Protein AF-A0A6N7SPI9-F1 (afdb_monomer_lite)

Radius of gyration: 12.36 Å; chains: 1; bounding box: 37×19×32 Å

Structure (mmCIF, N/CA/C/O backbone):
data_AF-A0A6N7SPI9-F1
#
_entry.id   AF-A0A6N7SPI9-F1
#
loop_
_atom_site.group_PDB
_atom_site.id
_atom_site.type_symbol
_atom_site.label_atom_id
_atom_site.label_alt_id
_atom_site.label_comp_id
_atom_site.label_asym_id
_atom_site.label_entity_id
_atom_site.label_seq_id
_atom_site.pdbx_PDB_ins_code
_atom_site.Cartn_x
_atom_site.Cartn_y
_atom_site.Cartn_z
_atom_site.occupancy
_atom_site.B_iso_or_equiv
_atom_site.auth_seq_id
_atom_site.auth_comp_id
_atom_site.auth_asym_id
_atom_site.auth_atom_id
_atom_site.pdbx_PDB_model_num
ATOM 1 N N . MET A 1 1 ? 11.453 2.964 -16.554 1.00 42.34 1 MET A N 1
ATOM 2 C CA . MET A 1 1 ? 10.644 1.785 -16.168 1.00 42.34 1 MET A CA 1
ATOM 3 C C . MET A 1 1 ? 9.170 2.089 -16.404 1.00 42.34 1 MET A C 1
ATOM 5 O O . MET A 1 1 ? 8.613 2.935 -15.724 1.00 42.34 1 MET A O 1
ATOM 9 N N . THR A 1 2 ? 8.542 1.445 -17.386 1.00 43.22 2 THR A N 1
ATOM 10 C CA . THR A 1 2 ? 7.137 1.652 -17.799 1.00 43.22 2 THR A CA 1
ATOM 11 C C . THR A 1 2 ? 6.154 0.782 -16.999 1.00 43.22 2 THR A C 1
ATOM 13 O O . THR A 1 2 ? 5.285 0.114 -17.554 1.00 43.22 2 THR A O 1
ATOM 16 N N . GLY A 1 3 ? 6.288 0.759 -15.671 1.00 49.34 3 GLY A N 1
ATOM 17 C CA . GLY A 1 3 ? 5.335 0.090 -14.782 1.00 49.34 3 GLY A CA 1
ATOM 18 C C . GLY A 1 3 ? 4.352 1.103 -14.212 1.00 49.34 3 GLY A C 1
ATOM 19 O O . GLY A 1 3 ? 4.702 1.830 -13.290 1.00 49.34 3 GLY A O 1
ATOM 20 N N . ARG A 1 4 ? 3.126 1.184 -14.743 1.00 53.88 4 ARG A N 1
ATOM 21 C CA . ARG A 1 4 ? 2.046 1.904 -14.046 1.00 53.88 4 ARG A CA 1
ATOM 22 C C . ARG A 1 4 ? 1.779 1.179 -12.722 1.00 53.88 4 ARG A C 1
ATOM 24 O O . ARG A 1 4 ? 1.315 0.039 -12.745 1.00 53.88 4 ARG A O 1
ATOM 31 N N . ASN A 1 5 ? 2.078 1.831 -11.600 1.00 58.62 5 ASN A N 1
ATOM 32 C CA . ASN A 1 5 ? 1.685 1.378 -10.268 1.00 58.62 5 ASN A CA 1
ATOM 33 C C . ASN A 1 5 ? 0.169 1.535 -10.128 1.00 58.62 5 ASN A C 1
ATOM 35 O O . ASN A 1 5 ? -0.378 2.607 -10.390 1.00 58.62 5 ASN A O 1
ATOM 39 N N . ILE A 1 6 ? -0.517 0.453 -9.760 1.00 66.31 6 ILE A N 1
ATOM 40 C CA . ILE A 1 6 ? -1.973 0.447 -9.611 1.00 66.31 6 ILE A CA 1
ATOM 41 C C . ILE A 1 6 ? -2.285 -0.060 -8.211 1.00 66.31 6 ILE A C 1
ATOM 43 O O . ILE A 1 6 ? -2.121 -1.246 -7.930 1.00 66.31 6 ILE A O 1
ATOM 47 N N . ALA A 1 7 ? -2.754 0.834 -7.346 1.00 71.31 7 ALA A N 1
ATOM 48 C CA . ALA A 1 7 ? -3.168 0.498 -5.992 1.00 71.31 7 ALA A CA 1
ATOM 49 C C . ALA A 1 7 ? -4.693 0.376 -5.903 1.00 71.31 7 ALA A C 1
ATOM 51 O O . ALA A 1 7 ? -5.433 1.126 -6.540 1.00 71.31 7 ALA A O 1
ATOM 52 N N . ARG A 1 8 ? -5.160 -0.579 -5.099 1.00 71.56 8 ARG A N 1
ATOM 53 C CA . ARG A 1 8 ? -6.563 -0.746 -4.712 1.00 71.56 8 ARG A CA 1
ATOM 54 C C . ARG A 1 8 ? -6.618 -0.823 -3.192 1.00 71.56 8 ARG A C 1
ATOM 56 O O . ARG A 1 8 ? -5.759 -1.446 -2.574 1.00 71.56 8 ARG A O 1
ATOM 63 N N . TYR A 1 9 ? -7.624 -0.216 -2.581 1.00 71.06 9 TYR A N 1
ATOM 64 C CA . TYR A 1 9 ? -7.879 -0.388 -1.155 1.00 71.06 9 TYR A CA 1
ATOM 65 C C . TYR A 1 9 ? -9.305 -0.884 -0.943 1.00 71.06 9 TYR A C 1
ATOM 67 O O . TYR A 1 9 ? -10.192 -0.594 -1.744 1.00 71.06 9 TYR A O 1
ATOM 75 N N . ILE A 1 10 ? -9.496 -1.639 0.133 1.00 74.06 10 ILE A N 1
ATOM 76 C CA . ILE A 1 10 ? -10.809 -2.017 0.650 1.00 74.06 10 ILE A CA 1
ATOM 77 C C . ILE A 1 10 ? -10.904 -1.395 2.041 1.00 74.06 10 ILE A C 1
ATOM 79 O O . ILE A 1 10 ? -9.987 -1.560 2.852 1.00 74.06 10 ILE A O 1
ATOM 83 N N . HIS A 1 11 ? -11.962 -0.624 2.279 1.00 73.94 11 HIS A N 1
ATOM 84 C CA . HIS A 1 11 ? -12.274 -0.054 3.583 1.00 73.94 11 HIS A CA 1
ATOM 85 C C . HIS A 1 11 ? -13.519 -0.745 4.120 1.00 73.94 11 HIS A C 1
ATOM 87 O O . HIS A 1 11 ? -14.548 -0.743 3.448 1.00 73.94 11 HIS A O 1
ATOM 93 N N . ASP A 1 12 ? -13.393 -1.326 5.305 1.00 72.44 12 ASP A N 1
ATOM 94 C CA . ASP A 1 12 ? -14.529 -1.821 6.065 1.00 72.44 12 ASP A CA 1
ATOM 95 C C . ASP A 1 12 ? -14.962 -0.713 7.043 1.00 72.44 12 ASP A C 1
ATOM 97 O O . ASP A 1 12 ? -14.161 -0.335 7.905 1.00 72.44 12 ASP A O 1
ATOM 101 N N . PRO A 1 13 ? -16.164 -0.130 6.884 1.00 67.75 13 PRO A N 1
ATOM 102 C CA . PRO A 1 13 ? -16.649 0.923 7.770 1.00 67.75 13 PRO A CA 1
ATOM 103 C C . PRO A 1 13 ? -17.012 0.409 9.172 1.00 67.75 13 PRO A C 1
ATOM 105 O O . PRO A 1 13 ? -17.086 1.213 10.100 1.00 67.75 13 PRO A O 1
ATOM 108 N N . GLU A 1 14 ? -17.218 -0.900 9.344 1.00 74.62 14 GLU A N 1
ATOM 109 C CA . GLU A 1 14 ? -17.579 -1.524 10.622 1.00 74.62 14 GLU A CA 1
ATOM 110 C C . GLU A 1 14 ? -16.339 -1.845 11.473 1.00 74.62 14 GLU A C 1
ATOM 112 O O . GLU A 1 14 ? -16.410 -1.908 12.703 1.00 74.62 14 GLU A O 1
ATOM 117 N N . ILE A 1 15 ? -15.168 -1.973 10.841 1.00 69.75 15 ILE A N 1
ATOM 118 C CA . ILE A 1 15 ? -13.888 -2.188 11.523 1.00 69.75 15 ILE A CA 1
ATOM 119 C C . ILE A 1 15 ? -13.194 -0.844 11.753 1.00 69.75 15 ILE A C 1
ATOM 121 O O . ILE A 1 15 ? -12.730 -0.180 10.827 1.00 69.75 15 ILE A O 1
ATOM 125 N N . SER A 1 16 ? -13.036 -0.460 13.021 1.00 67.44 16 SER A N 1
ATOM 126 C CA . SER A 1 16 ? -12.248 0.714 13.411 1.00 67.44 16 SER A CA 1
ATOM 127 C C . SER A 1 16 ? -10.808 0.340 13.797 1.00 67.44 16 SER A C 1
ATOM 129 O O . SER A 1 16 ? -10.506 -0.781 14.202 1.00 67.44 16 SER A O 1
ATOM 131 N N . GLY A 1 17 ? -9.869 1.285 13.688 1.00 69.75 17 GLY A N 1
ATOM 132 C CA . GLY A 1 17 ? -8.489 1.069 14.143 1.00 69.75 17 GLY A CA 1
ATOM 133 C C . GLY A 1 17 ? -7.561 0.468 13.081 1.00 69.75 17 GLY A C 1
ATOM 134 O O . GLY A 1 17 ? -7.731 0.732 11.902 1.00 69.75 17 GLY A O 1
ATOM 135 N N . LYS A 1 18 ? -6.492 -0.241 13.485 1.00 65.00 18 LYS A N 1
ATOM 136 C CA . LYS A 1 18 ? -5.328 -0.602 12.626 1.00 65.00 18 LYS A CA 1
ATOM 137 C C . LYS A 1 18 ? -5.641 -1.471 11.404 1.00 65.00 18 LYS A C 1
ATOM 139 O O . LYS A 1 18 ? -4.824 -1.475 10.481 1.00 65.00 18 LYS A O 1
ATOM 144 N N . ASP A 1 19 ? -6.803 -2.108 11.374 1.00 70.19 19 ASP A N 1
ATOM 145 C CA . ASP A 1 19 ? -7.222 -3.038 10.327 1.00 70.19 19 ASP A CA 1
ATOM 146 C C . ASP A 1 19 ? -8.379 -2.512 9.460 1.00 70.19 19 ASP A C 1
ATOM 148 O O . ASP A 1 19 ? -8.818 -3.213 8.555 1.00 70.19 19 ASP A O 1
ATOM 152 N N . ALA A 1 20 ? -8.820 -1.265 9.676 1.00 81.12 20 ALA A N 1
ATOM 153 C CA . ALA A 1 20 ? -9.944 -0.646 8.963 1.00 81.12 20 ALA A CA 1
ATOM 154 C C . ALA A 1 20 ? -9.749 -0.549 7.438 1.00 81.12 20 ALA A C 1
ATOM 156 O O . ALA A 1 20 ? -10.708 -0.407 6.675 1.00 81.12 20 ALA A O 1
ATOM 157 N N . CYS A 1 21 ? -8.499 -0.552 6.969 1.00 82.81 21 CYS A N 1
ATOM 158 C CA . CYS A 1 21 ? -8.168 -0.517 5.550 1.00 82.81 21 CYS A CA 1
ATOM 159 C C . CYS A 1 21 ? -7.131 -1.586 5.206 1.00 82.81 21 CYS A C 1
ATOM 161 O O . CYS A 1 21 ? -6.019 -1.568 5.743 1.00 82.81 21 CYS A O 1
ATOM 163 N N . VAL A 1 22 ? -7.445 -2.442 4.234 1.00 86.06 22 VAL A N 1
ATOM 164 C CA . VAL A 1 22 ? -6.485 -3.372 3.625 1.00 86.06 22 VAL A CA 1
ATOM 165 C C . VAL A 1 22 ? -6.027 -2.805 2.283 1.00 86.06 22 VAL A C 1
ATOM 167 O O . VAL A 1 22 ? -6.833 -2.385 1.450 1.00 86.06 22 VAL A O 1
ATOM 170 N N . ILE A 1 23 ? -4.712 -2.760 2.088 1.00 87.81 23 ILE A N 1
ATOM 171 C CA . ILE A 1 23 ? -4.054 -2.187 0.915 1.00 87.81 23 ILE A CA 1
ATOM 172 C C . ILE A 1 23 ? -3.596 -3.323 0.013 1.00 87.81 23 ILE A C 1
ATOM 174 O O . ILE A 1 23 ? -2.781 -4.151 0.422 1.00 87.81 23 ILE A O 1
ATOM 178 N N . PHE A 1 24 ? -4.058 -3.308 -1.232 1.00 86.62 24 PHE A N 1
ATOM 179 C CA . PHE A 1 24 ? -3.610 -4.203 -2.286 1.00 86.62 24 PHE A CA 1
ATOM 180 C C . PHE A 1 24 ? -2.812 -3.420 -3.328 1.00 86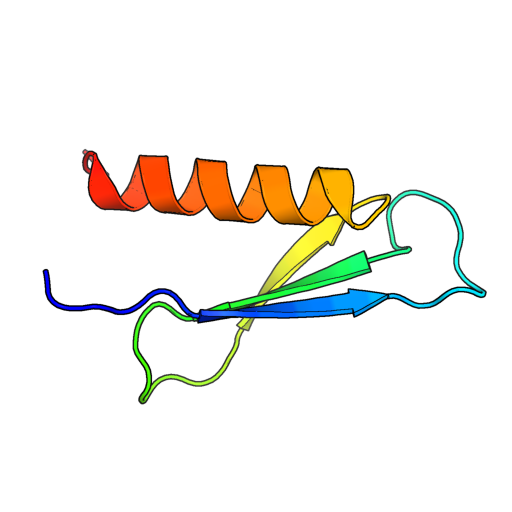.62 24 PHE A C 1
ATOM 182 O O . PHE A 1 24 ? -3.240 -2.359 -3.789 1.00 86.62 24 PHE A O 1
ATOM 189 N N . HIS A 1 25 ? -1.659 -3.949 -3.732 1.00 84.75 25 HIS A N 1
ATOM 190 C CA . HIS A 1 25 ? -0.761 -3.283 -4.676 1.00 84.75 25 HIS A CA 1
ATOM 191 C C . HIS A 1 25 ? -0.290 -4.219 -5.783 1.00 84.75 25 HIS A C 1
ATOM 193 O O . HIS A 1 25 ? -0.254 -5.437 -5.609 1.00 84.75 25 HIS A O 1
ATOM 199 N N . LYS A 1 26 ? 0.084 -3.647 -6.929 1.00 84.25 26 LYS A N 1
ATOM 200 C CA . LYS A 1 26 ? 0.834 -4.336 -7.983 1.00 84.25 26 LYS 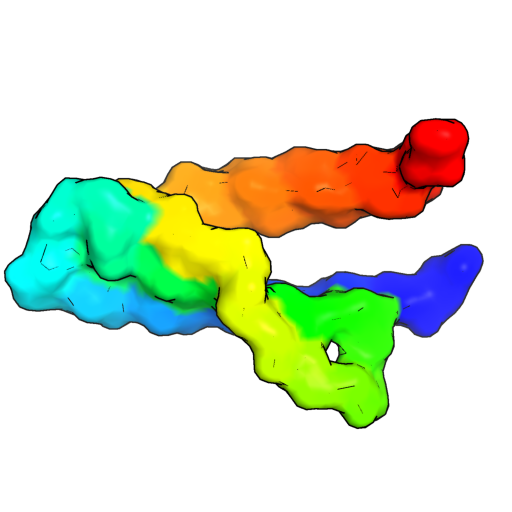A CA 1
ATOM 201 C C . LYS A 1 26 ? 1.688 -3.358 -8.784 1.00 84.25 26 LYS A C 1
ATOM 203 O O . LYS A 1 26 ? 1.315 -2.206 -8.993 1.00 84.25 26 LYS A O 1
ATOM 208 N N . HIS A 1 27 ? 2.803 -3.868 -9.297 1.00 77.31 27 HIS A N 1
ATOM 209 C CA . HIS A 1 27 ? 3.812 -3.078 -10.013 1.00 77.31 27 HIS A CA 1
ATOM 210 C C . HIS A 1 27 ? 3.682 -3.110 -11.534 1.00 77.31 27 HIS A C 1
ATOM 212 O O . HIS A 1 27 ? 4.334 -2.346 -12.243 1.00 77.31 27 HIS A O 1
ATOM 218 N N . ARG A 1 28 ? 2.863 -4.023 -12.059 1.00 77.81 28 ARG A N 1
ATOM 219 C CA . ARG A 1 28 ? 2.602 -4.153 -13.493 1.00 77.81 28 ARG A CA 1
ATOM 220 C C . ARG A 1 28 ? 1.138 -4.493 -13.695 1.00 77.81 28 ARG A C 1
ATOM 222 O O . ARG A 1 28 ? 0.566 -5.248 -12.913 1.00 77.81 28 ARG A O 1
ATOM 229 N N . ALA A 1 29 ? 0.546 -3.986 -14.770 1.00 77.25 29 ALA A N 1
ATOM 230 C CA . ALA A 1 29 ? -0.861 -4.232 -15.077 1.00 77.25 29 ALA A CA 1
ATOM 231 C C . ALA A 1 29 ? -1.189 -5.734 -15.192 1.00 77.25 29 ALA A C 1
ATOM 233 O O . ALA A 1 29 ? -2.246 -6.148 -14.724 1.00 77.25 29 ALA A O 1
ATOM 234 N N . SER A 1 30 ? -0.264 -6.540 -15.722 1.00 82.94 30 SER A N 1
ATOM 235 C CA . SER A 1 30 ? -0.419 -7.991 -15.891 1.00 82.94 30 SER A CA 1
ATOM 236 C C . SER A 1 30 ? -0.294 -8.810 -14.604 1.00 82.94 30 SER A C 1
ATOM 238 O O . SER A 1 30 ? -0.646 -9.982 -14.604 1.00 82.94 30 SER A O 1
ATOM 240 N N . HIS A 1 31 ? 0.231 -8.236 -13.519 1.00 82.38 31 HIS A N 1
ATOM 241 C CA . HIS A 1 31 ? 0.432 -8.984 -12.278 1.00 82.38 31 HIS A CA 1
ATOM 242 C C . HIS A 1 31 ? -0.860 -9.022 -11.448 1.00 82.38 31 HIS A C 1
ATOM 244 O O . HIS A 1 31 ? -1.661 -8.077 -11.511 1.00 82.38 31 HIS A O 1
ATOM 250 N N . PRO A 1 32 ? -1.080 -10.080 -10.650 1.00 85.44 32 PRO A N 1
ATOM 251 C CA . PRO A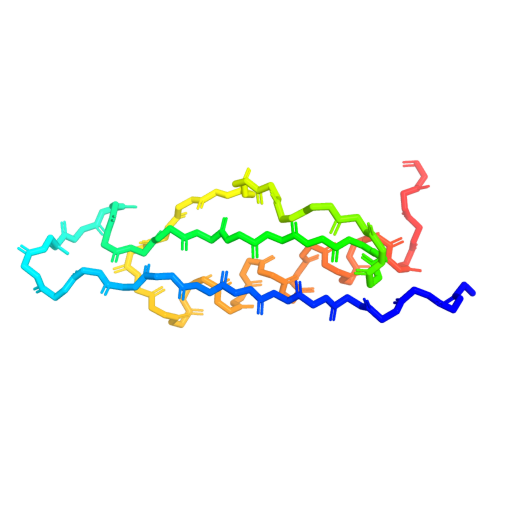 1 32 ? -2.144 -10.073 -9.662 1.00 85.44 32 PRO A CA 1
ATOM 252 C C . PRO A 1 32 ? -1.863 -9.005 -8.597 1.00 85.44 32 PRO A C 1
ATOM 254 O O . PRO A 1 32 ? -0.715 -8.642 -8.325 1.00 85.44 32 PRO A O 1
ATOM 257 N N . TYR A 1 33 ? -2.931 -8.494 -7.991 1.00 84.81 33 TYR A N 1
ATOM 258 C CA . TYR A 1 33 ? -2.803 -7.708 -6.771 1.00 84.81 33 TYR A CA 1
ATOM 259 C C . TYR A 1 33 ? -2.289 -8.600 -5.641 1.00 84.81 33 TYR A C 1
ATOM 261 O O . TYR A 1 33 ? -2.758 -9.724 -5.485 1.00 84.81 33 TYR A O 1
ATOM 269 N N . HIS A 1 34 ? -1.373 -8.083 -4.828 1.00 84.94 34 HIS A N 1
ATOM 270 C CA . HIS A 1 34 ? -0.974 -8.713 -3.572 1.00 84.94 34 HIS A CA 1
ATOM 271 C C . HIS A 1 34 ? -1.308 -7.788 -2.403 1.00 84.94 34 HIS A C 1
ATOM 273 O O . HIS A 1 34 ? -1.306 -6.562 -2.551 1.00 84.94 34 HIS A O 1
ATOM 279 N N . GLN A 1 35 ? -1.611 -8.366 -1.239 1.00 88.19 35 GLN A N 1
ATOM 280 C CA . GLN A 1 35 ? -1.796 -7.582 -0.024 1.00 88.19 35 GLN A CA 1
ATOM 281 C C . GLN A 1 35 ? -0.458 -6.943 0.347 1.00 88.19 35 GLN A C 1
ATOM 283 O O . GLN A 1 35 ? 0.507 -7.629 0.670 1.00 88.19 35 GLN A O 1
ATOM 288 N N . HIS A 1 36 ? -0.412 -5.619 0.296 1.00 86.62 36 HIS A N 1
ATOM 289 C CA . HIS A 1 36 ? 0.777 -4.847 0.620 1.00 86.62 36 HIS A CA 1
ATOM 290 C C . HIS A 1 36 ? 0.843 -4.527 2.116 1.00 86.62 36 HIS A C 1
ATOM 292 O O . HIS A 1 36 ? 1.909 -4.533 2.724 1.00 86.62 36 HIS A O 1
ATOM 298 N N . GLY A 1 37 ? -0.305 -4.254 2.737 1.00 86.81 37 GLY A N 1
ATOM 299 C CA . GLY A 1 37 ? -0.362 -3.970 4.164 1.00 86.81 37 GLY A CA 1
ATOM 300 C C . GLY A 1 37 ? -1.730 -3.499 4.622 1.00 86.81 37 GLY A C 1
ATOM 301 O O . GLY A 1 37 ? -2.707 -3.557 3.880 1.00 86.81 37 GLY A O 1
ATOM 302 N N . LYS A 1 38 ? -1.789 -3.010 5.859 1.00 88.75 38 LYS A N 1
ATOM 303 C CA . LYS A 1 38 ? -3.007 -2.467 6.465 1.00 88.75 38 LYS A CA 1
ATOM 304 C C . LYS A 1 38 ? -2.806 -1.040 6.963 1.00 88.75 38 LYS A C 1
ATOM 306 O O . LYS A 1 38 ? -1.668 -0.602 7.195 1.00 88.75 38 LYS A O 1
ATOM 311 N N . ALA A 1 39 ? -3.893 -0.297 7.109 1.00 86.31 39 ALA A N 1
ATOM 312 C CA . ALA A 1 39 ? -3.897 1.075 7.591 1.00 86.31 39 ALA A CA 1
ATOM 313 C C . ALA A 1 39 ? -5.146 1.382 8.419 1.00 86.31 39 ALA A C 1
ATOM 315 O O . ALA A 1 39 ? -6.179 0.736 8.282 1.00 86.31 39 ALA A O 1
ATOM 316 N N . ARG A 1 40 ? -5.038 2.424 9.251 1.00 85.12 40 ARG A N 1
ATOM 317 C CA . ARG A 1 40 ? -6.122 2.862 10.137 1.00 85.12 40 ARG A CA 1
ATOM 318 C C . ARG A 1 40 ? -7.238 3.625 9.441 1.00 85.12 40 ARG A C 1
ATOM 320 O O . ARG A 1 40 ? -8.303 3.810 10.010 1.00 85.12 40 ARG A O 1
ATOM 327 N N . ASN A 1 41 ? -6.934 4.174 8.274 1.00 82.00 41 ASN A N 1
ATOM 328 C CA . ASN A 1 41 ? -7.833 4.982 7.467 1.00 82.00 41 ASN A CA 1
ATOM 329 C C . ASN A 1 41 ? -7.251 5.151 6.059 1.00 82.00 41 ASN A C 1
ATOM 331 O O . ASN A 1 41 ? -6.059 4.908 5.818 1.00 82.00 41 ASN A O 1
ATOM 335 N N . LEU A 1 42 ? -8.091 5.647 5.150 1.00 81.00 42 LEU A N 1
ATOM 336 C CA . LEU A 1 42 ? -7.732 5.905 3.759 1.00 81.00 42 LEU A CA 1
ATOM 337 C C . LEU A 1 42 ? -6.527 6.846 3.623 1.00 81.00 42 LEU A C 1
ATOM 339 O O . LEU A 1 42 ? -5.621 6.588 2.833 1.00 81.00 42 LEU A O 1
ATOM 343 N N . ARG A 1 43 ? -6.464 7.915 4.427 1.00 85.00 43 ARG A N 1
ATOM 344 C CA . ARG A 1 43 ? -5.356 8.883 4.373 1.00 85.00 43 ARG A CA 1
ATOM 345 C C . ARG A 1 43 ? -4.010 8.207 4.638 1.00 85.00 43 ARG A C 1
ATOM 347 O O . ARG A 1 43 ? -3.041 8.453 3.920 1.00 85.00 43 ARG A O 1
ATOM 354 N N . GLN A 1 44 ? -3.944 7.343 5.650 1.00 86.88 44 GLN A N 1
ATOM 355 C CA . GLN A 1 44 ? -2.736 6.587 5.962 1.00 86.88 44 GLN A CA 1
ATOM 356 C C . GLN A 1 44 ? -2.422 5.556 4.870 1.00 86.88 44 GLN A C 1
ATOM 358 O O . GLN A 1 44 ? -1.251 5.398 4.523 1.00 86.88 44 GLN A O 1
ATOM 363 N N . ALA A 1 45 ? -3.436 4.894 4.305 1.00 84.44 45 ALA A N 1
ATOM 364 C CA . ALA A 1 45 ? -3.251 3.962 3.195 1.00 84.44 45 ALA A CA 1
ATOM 365 C C . ALA A 1 45 ? -2.610 4.644 1.976 1.00 84.44 45 ALA A C 1
ATOM 367 O O . ALA A 1 45 ? -1.593 4.172 1.469 1.00 84.44 45 ALA A O 1
ATOM 368 N N . LEU A 1 46 ? -3.135 5.804 1.572 1.00 83.75 46 LEU A N 1
ATOM 369 C CA . LEU A 1 46 ? -2.601 6.589 0.458 1.00 83.75 46 LEU A CA 1
ATOM 370 C C . LEU A 1 46 ? -1.161 7.050 0.709 1.00 83.75 46 LEU A C 1
ATOM 372 O O . L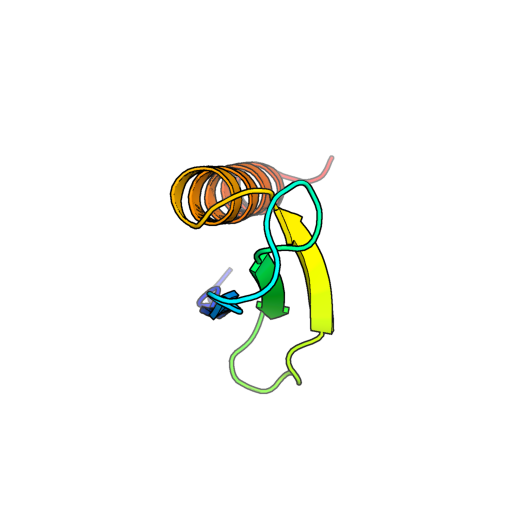EU A 1 46 ? -0.331 6.971 -0.194 1.00 83.75 46 LEU A O 1
ATOM 376 N N . LYS A 1 47 ? -0.836 7.490 1.934 1.00 87.94 47 LYS A N 1
ATOM 377 C CA . LYS A 1 47 ? 0.537 7.882 2.293 1.00 87.94 47 LYS A CA 1
ATOM 378 C C . LYS A 1 47 ? 1.511 6.703 2.182 1.00 87.94 47 LYS A C 1
ATOM 380 O O . LYS A 1 47 ? 2.615 6.889 1.682 1.00 87.94 47 LYS A O 1
ATOM 385 N N . LYS A 1 48 ? 1.103 5.503 2.616 1.00 85.94 48 LYS A N 1
ATOM 386 C CA . LYS A 1 48 ? 1.923 4.284 2.505 1.00 85.94 48 LYS A CA 1
ATOM 387 C C . LYS A 1 48 ? 2.188 3.902 1.050 1.00 85.94 48 LYS A C 1
ATOM 389 O O . LYS A 1 48 ? 3.335 3.640 0.715 1.00 85.94 48 LYS A O 1
ATOM 394 N N . ILE A 1 49 ? 1.157 3.922 0.202 1.00 83.88 49 ILE A N 1
ATOM 395 C CA . ILE A 1 49 ? 1.292 3.625 -1.234 1.00 83.88 49 ILE A CA 1
ATOM 396 C C . ILE A 1 49 ? 2.260 4.614 -1.892 1.00 83.88 49 ILE A C 1
ATOM 398 O O . ILE A 1 49 ? 3.219 4.194 -2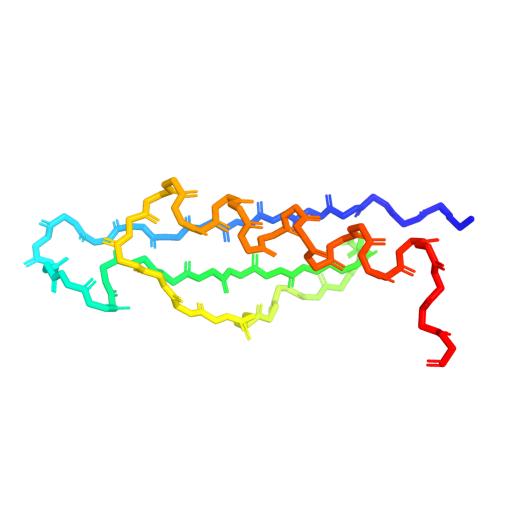.529 1.00 83.88 49 ILE A O 1
ATOM 402 N N . LYS A 1 50 ? 2.051 5.923 -1.687 1.00 84.19 50 LYS A N 1
ATOM 403 C CA . LYS A 1 50 ? 2.906 6.965 -2.274 1.00 84.19 50 LYS A CA 1
ATOM 404 C C . LYS A 1 50 ? 4.363 6.834 -1.835 1.00 84.19 50 LYS A C 1
ATOM 406 O O . LYS A 1 50 ? 5.237 6.792 -2.687 1.00 84.19 50 LYS A O 1
ATOM 411 N N . GLY A 1 51 ? 4.614 6.706 -0.530 1.00 85.06 51 GLY A N 1
ATOM 412 C CA . GLY A 1 51 ? 5.978 6.571 -0.013 1.00 85.06 51 GLY A CA 1
ATOM 413 C C . GLY A 1 51 ? 6.669 5.286 -0.479 1.00 85.06 51 GLY A C 1
ATOM 414 O O . GLY A 1 51 ? 7.862 5.297 -0.767 1.00 85.06 51 GLY A O 1
ATOM 415 N N . HIS A 1 52 ? 5.925 4.182 -0.602 1.00 83.75 52 HIS A N 1
ATOM 416 C CA . HIS A 1 52 ? 6.459 2.951 -1.181 1.00 83.75 52 HIS A CA 1
ATOM 417 C C . HIS A 1 52 ? 6.856 3.143 -2.648 1.00 83.75 52 HIS A C 1
ATOM 419 O O . HIS A 1 52 ? 7.937 2.723 -3.053 1.00 83.75 52 HIS A O 1
ATOM 425 N N . ASP A 1 53 ? 5.996 3.776 -3.443 1.00 78.44 53 ASP A N 1
ATOM 426 C CA . ASP A 1 53 ? 6.267 4.007 -4.858 1.00 78.44 53 ASP A CA 1
ATOM 427 C C . ASP A 1 53 ? 7.433 4.986 -5.056 1.00 78.44 53 ASP A C 1
ATOM 429 O O . ASP A 1 53 ? 8.304 4.720 -5.879 1.00 78.44 53 ASP A O 1
ATOM 433 N N . GLU A 1 54 ? 7.518 6.056 -4.260 1.00 84.06 54 GLU A N 1
ATOM 434 C CA . GLU A 1 54 ? 8.677 6.959 -4.223 1.00 84.06 54 GLU A CA 1
ATOM 435 C C . GLU A 1 54 ? 9.972 6.193 -3.917 1.00 84.06 54 GLU A C 1
ATOM 437 O O . GLU A 1 54 ? 10.967 6.369 -4.618 1.00 84.06 54 GLU A O 1
ATOM 442 N N . PHE A 1 55 ? 9.954 5.291 -2.928 1.00 83.44 55 PHE A N 1
A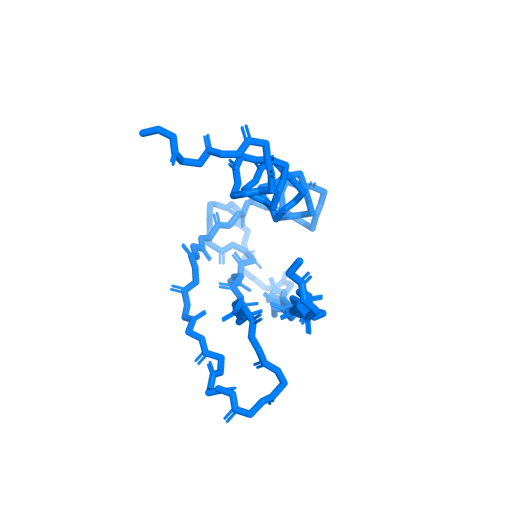TOM 443 C CA . PHE A 1 55 ? 11.098 4.437 -2.598 1.00 83.44 55 PHE A CA 1
ATOM 444 C C . PHE A 1 55 ? 11.483 3.488 -3.746 1.00 83.44 55 PHE A C 1
ATOM 446 O O . PHE A 1 55 ? 12.661 3.367 -4.071 1.00 83.44 55 PHE A O 1
ATOM 453 N N . GLN A 1 56 ? 10.515 2.834 -4.399 1.00 77.88 56 GLN A N 1
ATOM 454 C CA . GLN A 1 56 ? 10.803 1.948 -5.537 1.00 77.88 56 GLN A CA 1
ATOM 455 C C . GLN A 1 56 ? 11.378 2.719 -6.734 1.00 77.88 56 GLN A C 1
ATOM 457 O O . GLN A 1 56 ? 12.307 2.240 -7.383 1.00 77.88 56 GLN A O 1
ATOM 462 N N . MET A 1 57 ? 10.830 3.902 -7.034 1.00 76.25 57 MET A N 1
ATOM 463 C CA . MET A 1 57 ? 11.196 4.699 -8.210 1.00 76.25 57 MET A CA 1
ATOM 464 C C . MET A 1 57 ? 12.528 5.432 -8.046 1.00 76.25 57 MET A C 1
ATOM 466 O O . MET A 1 57 ? 13.281 5.532 -9.011 1.00 76.25 57 MET A O 1
ATOM 470 N N . ASN A 1 58 ? 12.846 5.895 -6.834 1.00 80.12 58 ASN A N 1
ATOM 471 C CA . ASN A 1 58 ? 14.118 6.560 -6.528 1.00 80.12 58 ASN A CA 1
ATOM 472 C C . ASN A 1 58 ? 15.267 5.573 -6.272 1.00 80.12 58 ASN A C 1
ATOM 474 O O . ASN A 1 58 ? 16.351 5.967 -5.846 1.00 80.12 58 ASN A O 1
ATOM 478 N N . GLY A 1 59 ? 15.036 4.297 -6.581 1.00 56.84 59 GLY A N 1
ATOM 479 C CA . GLY A 1 59 ? 15.999 3.230 -6.435 1.00 56.84 59 GLY A CA 1
ATOM 480 C C . GLY A 1 59 ? 15.914 2.609 -5.052 1.00 56.84 59 GLY A C 1
ATOM 481 O O . GLY A 1 59 ? 16.448 3.133 -4.077 1.00 56.84 59 GLY A O 1
ATOM 482 N N . ARG A 1 60 ? 15.377 1.388 -5.011 1.00 58.94 60 ARG A N 1
ATOM 483 C CA . ARG A 1 60 ? 16.036 0.350 -4.217 1.00 58.94 60 ARG A CA 1
ATOM 484 C C . ARG A 1 60 ? 17.505 0.315 -4.654 1.00 58.94 60 ARG A C 1
ATOM 486 O O . ARG A 1 60 ? 17.813 -0.275 -5.687 1.00 58.94 60 ARG A O 1
ATOM 493 N N . LYS A 1 61 ? 18.386 0.997 -3.928 1.00 49.25 61 LYS A N 1
ATOM 494 C CA . LYS A 1 61 ? 19.720 0.438 -3.727 1.00 49.25 61 LYS A CA 1
ATOM 495 C C . LYS A 1 61 ? 19.583 -0.725 -2.756 1.00 49.25 61 LYS A C 1
ATOM 497 O O . LYS A 1 61 ? 18.767 -0.597 -1.814 1.00 49.25 61 LYS A O 1
#

pLDDT: mean 76.39, std 11.68, range [42.34, 88.75]

Secondary structure (DSSP, 8-state):
-----EEEEEE-SS--STTSEEEEEESSTTSPPEEEEEESSHHHHHHHHHHHHHHHHTT--

Foldseek 3Di:
DPFDKDKDKDADPVDAAFARIWIWIDRHPPDDTDGPGTGRDPVRNVVVSVVVVVDVVVDPD

Sequence (61 aa):
MTGRNIARYIHDPEISGKDACVIFHKHRASHPYHQHGKARNLRQALKKIKGHDEFQMNGRK